Protein AF-L8JLJ8-F1 (afdb_monomer)

Organism: NCBI:txid1237149

Structure (mmCIF, N/CA/C/O backbone):
data_AF-L8JLJ8-F1
#
_entry.id   AF-L8JLJ8-F1
#
loop_
_atom_site.group_PDB
_atom_site.id
_atom_site.type_symbol
_atom_site.label_atom_id
_atom_site.label_alt_id
_atom_site.label_comp_id
_atom_site.label_asym_id
_atom_site.label_entity_id
_atom_site.label_seq_id
_atom_site.pdbx_PDB_ins_code
_atom_site.Cartn_x
_atom_site.Cartn_y
_atom_site.Cartn_z
_atom_site.occupancy
_atom_site.B_iso_or_equiv
_atom_site.auth_seq_id
_atom_site.auth_comp_id
_atom_site.auth_asym_id
_atom_site.auth_atom_id
_atom_site.pdbx_PDB_model_num
ATOM 1 N N . MET A 1 1 ? 1.411 22.453 2.539 1.00 50.28 1 MET A N 1
ATOM 2 C CA . MET A 1 1 ? 0.114 21.782 2.693 1.00 50.28 1 MET A CA 1
ATOM 3 C C . MET A 1 1 ? 0.024 21.314 4.128 1.00 50.28 1 MET A C 1
ATOM 5 O O . MET A 1 1 ? 0.900 20.556 4.541 1.00 50.28 1 MET A O 1
ATOM 9 N N . SER A 1 2 ? -0.890 21.872 4.922 1.00 43.38 2 SER A N 1
ATOM 10 C CA . SER A 1 2 ? -1.035 21.427 6.313 1.00 43.38 2 SER A CA 1
ATOM 11 C C . SER A 1 2 ? -1.740 20.062 6.331 1.00 43.38 2 SER A C 1
ATOM 13 O O . SER A 1 2 ? -2.481 19.745 5.400 1.00 43.38 2 SER A O 1
ATOM 15 N N . PRO A 1 3 ? -1.543 19.231 7.367 1.00 47.75 3 PRO A N 1
ATOM 16 C CA . PRO A 1 3 ? -2.297 17.987 7.534 1.00 47.75 3 PRO A CA 1
ATOM 17 C C . PRO A 1 3 ? -3.826 18.169 7.512 1.00 47.75 3 PRO A C 1
ATOM 19 O O . PRO A 1 3 ? -4.542 17.206 7.249 1.00 47.75 3 PRO A O 1
ATOM 22 N N . ASP A 1 4 ? -4.316 19.392 7.750 1.00 50.75 4 ASP A N 1
ATOM 23 C CA . ASP A 1 4 ? -5.742 19.738 7.745 1.00 50.75 4 ASP A CA 1
ATOM 24 C C . ASP A 1 4 ? -6.335 19.839 6.327 1.00 50.75 4 ASP A C 1
ATOM 26 O O . ASP A 1 4 ? -7.553 19.821 6.166 1.00 50.75 4 ASP A O 1
ATOM 30 N N . GLU A 1 5 ? -5.496 19.875 5.286 1.00 53.09 5 GLU A N 1
ATOM 31 C CA . GLU A 1 5 ? -5.907 19.856 3.873 1.00 53.09 5 GLU A CA 1
ATOM 32 C C . GLU A 1 5 ? -6.024 18.428 3.307 1.00 53.09 5 GLU A C 1
ATOM 34 O O . GLU A 1 5 ? -6.090 18.242 2.086 1.00 53.09 5 GLU A O 1
ATOM 39 N N . ALA A 1 6 ? -6.066 17.400 4.171 1.00 55.31 6 ALA A N 1
ATOM 40 C CA . ALA A 1 6 ? -6.571 16.085 3.777 1.00 55.31 6 ALA A CA 1
ATOM 41 C C . ALA A 1 6 ? -7.911 16.304 3.068 1.00 55.31 6 ALA A C 1
ATOM 43 O O . ALA A 1 6 ? -8.797 16.948 3.636 1.00 55.31 6 ALA A O 1
ATOM 44 N N . SER A 1 7 ? -8.034 15.850 1.816 1.00 55.94 7 SER A N 1
ATOM 45 C CA . SER A 1 7 ? -9.104 16.325 0.941 1.00 55.94 7 SER A CA 1
ATOM 46 C C . SER A 1 7 ? -10.476 16.205 1.630 1.00 55.94 7 SER A C 1
ATOM 48 O O . SER A 1 7 ? -10.736 15.206 2.313 1.00 55.94 7 SER A O 1
ATOM 50 N N . PRO A 1 8 ? -11.396 17.172 1.452 1.00 53.22 8 PRO A N 1
ATOM 51 C CA . PRO A 1 8 ? -12.742 17.113 2.034 1.00 53.22 8 PRO A CA 1
ATOM 52 C C . PRO A 1 8 ? -13.499 15.807 1.731 1.00 53.22 8 PRO A C 1
ATOM 54 O O . PRO A 1 8 ? -14.493 15.488 2.380 1.00 53.22 8 PRO A O 1
ATOM 57 N N . GLN A 1 9 ? -13.042 15.041 0.736 1.00 60.22 9 GLN A N 1
ATOM 58 C CA . GLN A 1 9 ? -13.584 13.738 0.370 1.00 60.22 9 GLN A CA 1
ATOM 59 C C . GLN A 1 9 ? -13.222 12.649 1.392 1.00 60.22 9 GLN A C 1
ATOM 61 O O . GLN A 1 9 ? -14.075 11.816 1.691 1.00 60.22 9 GLN A O 1
ATOM 66 N N . LEU A 1 10 ? -12.018 12.670 1.981 1.00 62.31 10 LEU A N 1
ATOM 67 C CA . LEU A 1 10 ? -11.606 11.670 2.974 1.00 62.31 10 LEU A CA 1
ATOM 68 C C . LEU A 1 10 ? -12.409 11.812 4.276 1.00 62.31 10 LEU A C 1
ATOM 70 O O . LEU A 1 10 ? -12.833 10.820 4.859 1.00 62.31 10 LEU A O 1
ATOM 74 N N . GLN A 1 11 ? -12.722 13.048 4.677 1.00 65.00 11 GLN A N 1
ATOM 75 C CA . GLN A 1 11 ? -13.537 13.333 5.868 1.00 65.00 11 GLN A CA 1
ATOM 76 C C . GLN A 1 11 ? -15.008 12.895 5.724 1.00 65.00 11 GLN A C 1
ATOM 78 O O . GLN A 1 11 ? -15.724 12.766 6.719 1.00 65.00 11 GLN A O 1
ATOM 83 N N . ARG A 1 12 ? -15.481 12.656 4.493 1.00 68.62 12 ARG A N 1
ATOM 84 C CA . ARG A 1 12 ? -16.863 12.237 4.213 1.00 68.62 12 ARG A CA 1
ATOM 85 C C . ARG A 1 12 ? -17.087 10.732 4.350 1.00 68.62 12 ARG A C 1
ATOM 87 O O . ARG A 1 12 ? -18.229 10.321 4.547 1.00 68.62 12 ARG A O 1
ATOM 94 N N . VAL A 1 13 ? -16.035 9.916 4.277 1.00 70.50 13 VAL A N 1
ATOM 95 C CA . VAL A 1 13 ? -16.143 8.453 4.355 1.00 70.50 13 VAL A CA 1
ATOM 96 C C . VAL A 1 13 ? -15.809 7.992 5.769 1.00 70.50 13 VAL A C 1
ATOM 98 O O . VAL A 1 13 ? -14.653 7.939 6.178 1.00 70.50 13 VAL A O 1
ATOM 101 N N . LYS A 1 14 ? -16.837 7.632 6.541 1.00 73.62 14 LYS A N 1
ATOM 102 C CA . LYS A 1 14 ? -16.656 7.069 7.883 1.00 73.62 14 LYS A CA 1
ATOM 103 C C . LYS A 1 14 ? -16.437 5.558 7.758 1.00 73.62 14 LYS A C 1
ATOM 105 O O . LYS A 1 14 ? -17.376 4.850 7.419 1.00 73.62 14 LYS A O 1
ATOM 110 N N . LYS A 1 15 ? -15.224 5.083 8.074 1.00 84.25 15 LYS A N 1
ATOM 111 C CA . LYS A 1 15 ? -14.810 3.659 8.082 1.00 84.25 15 LYS A CA 1
ATOM 112 C C . LYS A 1 15 ? -14.765 2.991 6.693 1.00 84.25 15 LYS A C 1
ATOM 114 O O . LYS A 1 15 ? -15.562 2.094 6.418 1.00 84.25 15 LYS A O 1
ATOM 119 N N . PRO A 1 16 ? -13.851 3.407 5.803 1.00 90.69 16 PRO A N 1
ATOM 120 C CA . PRO A 1 16 ? -13.624 2.680 4.556 1.00 90.69 16 PRO A CA 1
ATOM 121 C C . PRO A 1 16 ? -13.142 1.246 4.831 1.00 90.69 16 PRO A C 1
ATOM 123 O O . PRO A 1 16 ? -12.429 1.004 5.800 1.00 90.69 16 PRO A O 1
ATOM 126 N N . ALA A 1 17 ? -13.501 0.299 3.961 1.00 93.19 17 ALA A N 1
ATOM 127 C CA . ALA A 1 17 ? -12.976 -1.070 4.023 1.00 93.19 17 ALA A CA 1
ATOM 128 C C . ALA A 1 17 ? -11.525 -1.166 3.517 1.00 93.19 17 ALA A C 1
ATOM 130 O O . ALA A 1 17 ? -10.787 -2.057 3.917 1.00 93.19 17 ALA A O 1
ATOM 131 N N . LEU A 1 18 ? -11.126 -0.244 2.640 1.00 93.75 18 LEU A N 1
ATOM 132 C CA . LEU A 1 18 ? -9.794 -0.127 2.058 1.00 93.75 18 LEU A CA 1
ATOM 133 C C . LEU A 1 18 ? -9.599 1.313 1.578 1.00 93.75 18 LEU A C 1
ATOM 135 O O . LEU A 1 18 ? -10.537 1.929 1.067 1.00 93.75 18 LEU A O 1
ATOM 139 N N . ILE A 1 19 ? -8.380 1.827 1.702 1.00 92.88 19 ILE A N 1
ATOM 140 C CA . ILE A 1 19 ? -7.955 3.071 1.060 1.00 92.88 19 ILE A CA 1
ATOM 141 C C . ILE A 1 19 ? -6.912 2.733 0.004 1.00 92.88 19 ILE A C 1
ATOM 143 O O . ILE A 1 19 ? -5.951 2.021 0.287 1.00 92.88 19 ILE A O 1
ATOM 147 N N . ILE A 1 20 ? -7.089 3.275 -1.197 1.00 92.88 20 ILE A N 1
ATOM 148 C CA . ILE A 1 20 ? -6.115 3.186 -2.283 1.00 92.88 20 ILE A CA 1
ATOM 149 C C . ILE A 1 20 ? -5.578 4.594 -2.531 1.00 92.88 20 ILE A C 1
ATOM 151 O O . ILE A 1 20 ? -6.361 5.530 -2.698 1.00 92.88 20 ILE A O 1
ATOM 155 N N . VAL A 1 21 ? -4.257 4.750 -2.508 1.00 91.19 21 VAL A N 1
ATOM 156 C CA . VAL A 1 21 ? -3.577 6.042 -2.649 1.00 91.19 21 VAL A CA 1
ATOM 157 C C . VAL A 1 21 ? -2.665 5.997 -3.860 1.00 91.19 21 VAL A C 1
ATOM 159 O O . VAL A 1 21 ? -1.678 5.271 -3.848 1.00 91.19 21 VAL A O 1
ATOM 162 N N . ASP A 1 22 ? -2.969 6.805 -4.870 1.00 89.81 22 ASP A N 1
ATOM 163 C CA . ASP A 1 22 ? -2.047 7.098 -5.967 1.00 89.81 22 ASP A CA 1
ATOM 164 C C . ASP A 1 22 ? -1.077 8.201 -5.526 1.00 89.81 22 ASP A C 1
ATOM 166 O O . ASP A 1 22 ? -1.441 9.378 -5.449 1.00 89.81 22 ASP A O 1
ATOM 170 N N . THR A 1 23 ? 0.154 7.819 -5.189 1.00 86.94 23 THR A N 1
ATOM 171 C CA . THR A 1 23 ? 1.196 8.758 -4.748 1.00 86.94 23 THR A CA 1
ATOM 172 C C . THR A 1 23 ? 1.797 9.553 -5.895 1.00 86.94 23 THR A C 1
ATOM 174 O O . THR A 1 23 ? 2.342 10.624 -5.631 1.00 86.94 23 THR A O 1
ATOM 177 N N . TYR A 1 24 ? 1.671 9.098 -7.143 1.00 79.81 24 TYR A N 1
ATOM 178 C CA . TYR A 1 24 ? 2.107 9.868 -8.304 1.00 79.81 24 TYR A CA 1
ATOM 179 C C . TYR A 1 24 ? 1.215 11.098 -8.488 1.00 79.81 24 TYR A C 1
ATOM 181 O O . TYR A 1 24 ? 1.709 12.221 -8.582 1.00 79.81 24 TYR A O 1
ATOM 189 N N . SER A 1 25 ? -0.104 10.897 -8.447 1.00 77.25 25 SER A N 1
ATOM 190 C CA . SER A 1 25 ? -1.075 11.980 -8.635 1.00 77.25 25 SER A CA 1
ATOM 191 C C . SER A 1 25 ? -1.264 12.849 -7.387 1.00 77.25 25 SER A C 1
ATOM 193 O O . SER A 1 25 ? -1.491 14.053 -7.505 1.00 77.25 25 SER A O 1
ATOM 195 N N . LEU A 1 26 ? -1.192 12.265 -6.183 1.00 78.44 26 LEU A N 1
ATOM 196 C CA . LEU A 1 26 ? -1.440 12.985 -4.923 1.00 78.44 26 LEU A CA 1
ATOM 197 C C . LEU A 1 26 ? -0.158 13.489 -4.251 1.00 78.44 26 LEU A C 1
ATOM 199 O O . LEU A 1 26 ? -0.201 14.459 -3.503 1.00 78.44 26 LEU A O 1
ATOM 203 N N . GLY A 1 27 ? 0.990 12.862 -4.497 1.00 81.12 27 GLY A N 1
ATOM 204 C CA . GLY A 1 27 ? 2.253 13.184 -3.837 1.00 81.12 27 GLY A CA 1
ATOM 205 C C . GLY A 1 27 ? 2.413 12.590 -2.428 1.00 81.12 27 GLY A C 1
ATOM 206 O O . GLY A 1 27 ? 1.461 12.299 -1.699 1.00 81.12 27 GLY A O 1
ATOM 207 N N . MET A 1 28 ? 3.670 12.457 -1.999 1.00 81.75 28 MET A N 1
ATOM 208 C CA . MET A 1 28 ? 4.053 11.772 -0.751 1.00 81.75 28 MET A CA 1
ATOM 209 C C . MET A 1 28 ? 3.553 12.433 0.538 1.00 81.75 28 MET A C 1
ATOM 211 O O . MET A 1 28 ? 3.334 11.750 1.540 1.00 81.75 28 MET A O 1
ATOM 215 N N . ASN A 1 29 ? 3.353 13.752 0.538 1.00 82.62 29 ASN A N 1
ATOM 216 C CA . ASN A 1 29 ? 2.856 14.462 1.719 1.00 82.62 29 ASN A CA 1
ATOM 217 C C . ASN A 1 29 ? 1.432 14.017 2.083 1.00 82.62 29 ASN A C 1
ATOM 219 O O . ASN A 1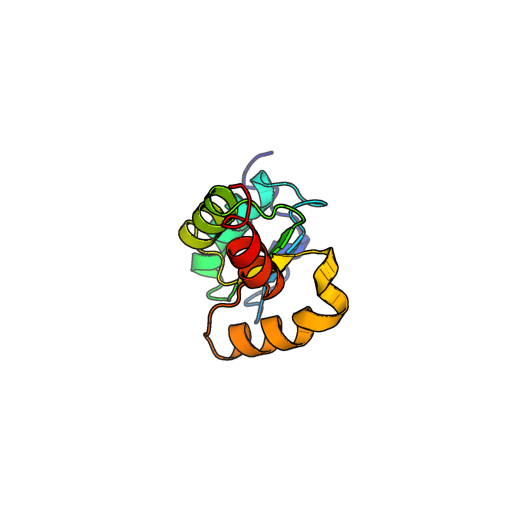 29 ? 1.124 13.859 3.263 1.00 82.62 29 ASN A O 1
ATOM 223 N N . TYR A 1 30 ? 0.590 13.734 1.085 1.00 82.19 30 TYR A N 1
ATOM 224 C CA . TYR A 1 30 ? -0.764 13.230 1.314 1.00 82.19 30 TYR A CA 1
ATOM 225 C C . TYR A 1 30 ? -0.769 11.810 1.873 1.00 82.19 30 TYR A C 1
ATOM 227 O O . TYR A 1 30 ? -1.546 11.521 2.783 1.00 82.19 30 TYR A O 1
ATOM 235 N N . LEU A 1 31 ? 0.131 10.940 1.402 1.00 87.75 31 LEU A N 1
ATOM 236 C CA . LEU A 1 31 ? 0.274 9.596 1.962 1.00 87.75 31 LEU A CA 1
ATOM 237 C C . LEU A 1 31 ? 0.559 9.650 3.468 1.00 87.75 31 LEU A C 1
ATOM 239 O O . LEU A 1 31 ? -0.065 8.919 4.232 1.00 87.75 31 LEU A O 1
ATOM 243 N N . GLN A 1 32 ? 1.442 10.544 3.922 1.00 87.00 32 GLN A N 1
ATOM 244 C CA . GLN A 1 32 ? 1.737 10.680 5.354 1.00 87.00 32 GLN A CA 1
ATOM 245 C C . GLN A 1 32 ? 0.497 11.057 6.174 1.00 87.00 32 GLN A C 1
ATOM 247 O O . GLN A 1 32 ? 0.287 10.523 7.265 1.00 87.00 32 GLN A O 1
ATOM 252 N N . VAL A 1 33 ? -0.347 11.944 5.642 1.00 86.44 33 VAL A N 1
ATOM 253 C CA . VAL A 1 33 ? -1.608 12.338 6.284 1.00 86.44 33 VAL A CA 1
ATOM 254 C C . VAL A 1 33 ? -2.573 11.153 6.359 1.00 86.44 33 VAL A C 1
ATOM 256 O O . VAL A 1 33 ? -3.105 10.862 7.432 1.00 86.44 33 VAL A O 1
ATOM 259 N N . ILE A 1 34 ? -2.731 10.409 5.262 1.00 88.25 34 ILE A N 1
ATOM 260 C CA . ILE A 1 34 ? -3.582 9.213 5.206 1.00 88.25 34 ILE A CA 1
ATOM 261 C C . ILE A 1 34 ? -3.103 8.156 6.204 1.00 88.25 34 ILE A C 1
ATOM 263 O O . ILE A 1 34 ? -3.911 7.623 6.960 1.00 88.25 34 ILE A O 1
ATOM 267 N N . LEU A 1 35 ? -1.798 7.885 6.269 1.00 89.00 35 LEU A N 1
ATOM 268 C CA . LEU A 1 35 ? -1.223 6.912 7.203 1.00 89.00 35 LEU A CA 1
ATOM 269 C C . LEU A 1 35 ? -1.394 7.335 8.669 1.00 89.00 35 LEU A C 1
ATOM 271 O O . LEU A 1 35 ? -1.592 6.482 9.537 1.00 89.00 35 LEU A O 1
ATOM 275 N N . LYS A 1 36 ? -1.391 8.643 8.959 1.00 87.38 36 LYS A N 1
ATOM 276 C CA . LYS A 1 36 ? -1.718 9.162 10.294 1.00 87.38 36 LYS A CA 1
ATOM 277 C C . LYS A 1 36 ? -3.192 8.920 10.640 1.00 87.38 36 LYS A C 1
ATOM 279 O O . LYS A 1 36 ? -3.475 8.398 11.716 1.00 87.38 36 LYS A O 1
ATOM 284 N N . MET A 1 37 ? -4.109 9.237 9.723 1.00 83.69 37 MET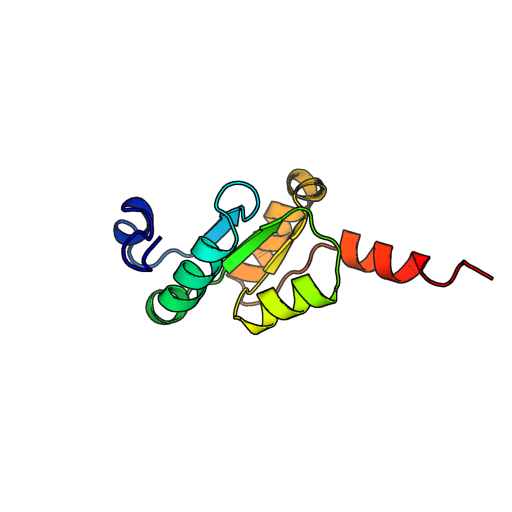 A N 1
ATOM 285 C CA . MET A 1 37 ? -5.559 9.058 9.908 1.00 83.69 37 MET A CA 1
ATOM 286 C C . MET A 1 37 ? -5.988 7.586 9.912 1.00 83.69 37 MET A C 1
ATOM 288 O O . MET A 1 37 ? -6.976 7.222 10.548 1.00 83.69 37 MET 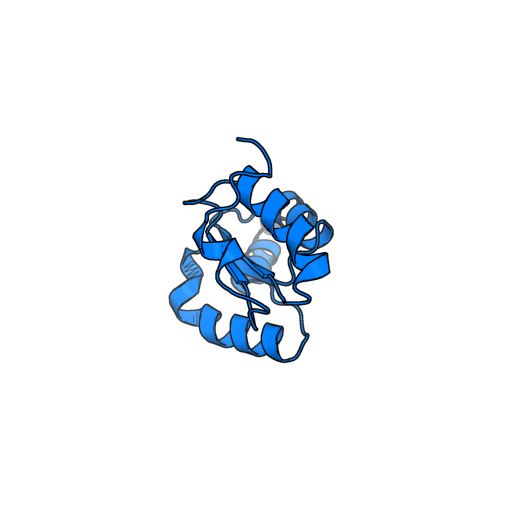A O 1
ATOM 292 N N . LYS A 1 38 ? -5.240 6.709 9.234 1.00 84.62 38 LYS A N 1
ATOM 293 C CA . LYS A 1 38 ? -5.481 5.261 9.190 1.00 84.62 38 LYS A CA 1
ATOM 294 C C . LYS A 1 38 ? -5.653 4.666 10.588 1.00 84.62 38 LYS A C 1
ATOM 296 O O . LYS A 1 38 ? -6.498 3.794 10.771 1.00 84.62 38 LYS A O 1
ATOM 301 N N . LYS A 1 39 ? -4.889 5.155 11.574 1.00 78.56 39 LYS A N 1
ATOM 302 C CA . LYS A 1 39 ? -4.975 4.707 12.975 1.00 78.56 39 LYS A CA 1
ATOM 303 C C . LYS A 1 39 ? -6.382 4.861 13.560 1.00 78.56 39 LYS A C 1
ATOM 305 O O . LYS A 1 39 ? -6.786 4.040 14.372 1.00 78.56 39 LYS A O 1
ATOM 310 N N . GLU A 1 40 ? -7.123 5.876 13.129 1.00 82.69 40 GLU A N 1
ATOM 311 C CA . GLU A 1 40 ? -8.495 6.145 13.571 1.00 82.69 40 GLU A CA 1
ATOM 312 C C . GLU A 1 40 ? -9.529 5.407 12.709 1.00 82.69 40 GLU A C 1
ATOM 314 O O . GLU A 1 40 ? -10.555 4.953 13.211 1.00 82.69 40 GLU A O 1
ATOM 319 N N . MET A 1 41 ? -9.257 5.258 11.408 1.00 85.00 41 MET A N 1
ATOM 32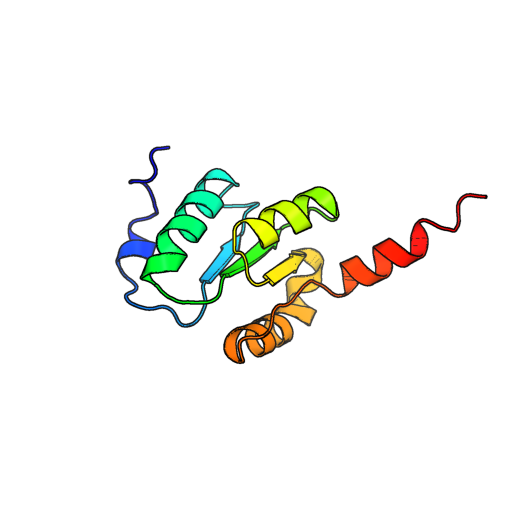0 C CA . MET A 1 41 ? -10.160 4.589 10.462 1.00 85.00 41 MET A CA 1
ATOM 321 C C . MET A 1 41 ? -10.113 3.056 10.544 1.00 85.00 41 MET A C 1
ATOM 323 O O . MET A 1 41 ? -11.077 2.409 10.143 1.00 85.00 41 MET A O 1
ATOM 327 N N . ASN A 1 42 ? -9.014 2.490 11.056 1.00 88.25 42 ASN A N 1
ATOM 328 C CA . ASN A 1 42 ? -8.769 1.053 11.205 1.00 88.25 42 ASN A CA 1
ATOM 329 C C . ASN A 1 42 ? -9.026 0.244 9.917 1.00 88.25 42 ASN A C 1
ATOM 331 O O . ASN A 1 42 ? -9.768 -0.736 9.916 1.00 88.25 42 ASN A O 1
ATOM 335 N N . CYS A 1 43 ? -8.423 0.680 8.811 1.00 91.94 43 CYS A N 1
ATOM 336 C CA . CYS A 1 43 ? -8.565 0.054 7.496 1.00 91.94 43 CYS A CA 1
ATOM 337 C C . CYS A 1 43 ? -7.195 -0.139 6.821 1.00 91.94 43 CYS A C 1
ATOM 339 O O . CYS A 1 43 ? -6.251 0.595 7.140 1.00 91.94 43 CYS A O 1
ATOM 341 N N . PRO A 1 44 ? -7.050 -1.116 5.909 1.00 95.50 44 PRO A N 1
ATOM 342 C CA . PRO A 1 44 ? -5.836 -1.281 5.126 1.00 95.50 44 PRO A CA 1
ATOM 343 C C . PRO A 1 44 ? -5.609 -0.107 4.164 1.00 95.50 44 PRO A C 1
ATOM 345 O O . PRO A 1 44 ? -6.553 0.534 3.697 1.00 95.50 44 PRO A O 1
ATOM 348 N N . VAL A 1 45 ? -4.337 0.153 3.855 1.00 95.62 45 VAL A N 1
ATOM 349 C CA . VAL A 1 45 ? -3.916 1.157 2.865 1.00 95.62 45 VAL A CA 1
ATOM 350 C C . VAL A 1 45 ? -3.079 0.479 1.785 1.00 95.62 45 VAL A C 1
ATOM 352 O O . VAL A 1 45 ? -2.042 -0.112 2.097 1.00 95.62 45 VAL A O 1
ATOM 355 N N . LEU A 1 46 ? -3.524 0.589 0.534 1.00 96.62 46 LEU A N 1
ATOM 356 C CA . LEU A 1 46 ? -2.798 0.196 -0.671 1.00 96.62 46 LEU A CA 1
ATOM 357 C C . LEU A 1 46 ? -2.204 1.439 -1.332 1.00 96.62 46 LEU A C 1
ATOM 359 O O . LEU A 1 46 ? -2.931 2.379 -1.647 1.00 96.62 46 LEU A O 1
ATOM 363 N N . VAL A 1 47 ? -0.898 1.436 -1.562 1.00 95.56 47 VAL A N 1
ATOM 364 C CA . VAL A 1 47 ? -0.211 2.492 -2.311 1.00 95.56 47 VAL A CA 1
ATOM 365 C C . VAL A 1 47 ? -0.044 2.060 -3.765 1.00 95.56 47 VAL A C 1
ATOM 367 O O . VAL A 1 47 ? 0.378 0.934 -4.016 1.00 95.56 47 VAL A O 1
ATOM 370 N N . LEU A 1 48 ? -0.379 2.948 -4.700 1.00 94.56 48 LEU A N 1
ATOM 371 C CA . LEU A 1 48 ? -0.100 2.826 -6.129 1.00 94.56 48 LEU A CA 1
ATOM 372 C C . LEU A 1 48 ? 1.023 3.796 -6.489 1.00 94.56 48 LEU A C 1
ATOM 374 O O . LEU A 1 48 ? 0.876 4.998 -6.271 1.00 94.56 48 LEU A O 1
ATOM 378 N N . ASP A 1 49 ? 2.123 3.282 -7.031 1.00 92.44 49 ASP A N 1
ATOM 379 C CA . ASP A 1 49 ? 3.292 4.095 -7.382 1.00 92.44 49 ASP A CA 1
ATOM 380 C C . ASP A 1 49 ? 4.119 3.426 -8.506 1.00 92.44 49 ASP A C 1
ATOM 382 O O . ASP A 1 49 ? 3.899 2.269 -8.859 1.00 92.44 49 ASP A O 1
ATOM 386 N N . HIS A 1 50 ? 5.056 4.152 -9.106 1.00 90.62 50 HIS A N 1
ATOM 387 C CA . HIS A 1 50 ? 5.977 3.669 -10.132 1.00 90.62 50 HIS A CA 1
ATOM 388 C C . HIS A 1 50 ? 7.349 3.252 -9.577 1.00 90.62 50 HIS A C 1
ATOM 390 O O . HIS A 1 50 ? 8.096 2.572 -10.282 1.00 90.62 50 HIS A O 1
ATOM 396 N N . TYR A 1 51 ? 7.721 3.668 -8.360 1.00 90.31 51 TYR A N 1
ATOM 397 C CA . TYR A 1 51 ? 9.050 3.375 -7.816 1.00 90.31 51 TYR A CA 1
ATOM 398 C C . TYR A 1 51 ? 9.255 1.880 -7.525 1.00 90.31 51 TYR A C 1
ATOM 400 O O . TYR A 1 51 ? 8.500 1.237 -6.807 1.00 90.31 51 TYR A O 1
ATOM 408 N N . THR A 1 52 ? 10.354 1.319 -8.024 1.00 90.88 52 THR A N 1
ATOM 409 C CA . THR A 1 52 ? 10.732 -0.085 -7.775 1.00 90.88 52 THR A CA 1
ATOM 410 C C . THR A 1 52 ? 11.810 -0.235 -6.702 1.00 90.88 52 THR A C 1
ATOM 412 O O . THR A 1 52 ? 12.297 -1.334 -6.439 1.00 90.88 52 THR A O 1
ATOM 415 N N . GLU A 1 53 ? 12.231 0.873 -6.093 1.00 90.12 53 GLU A N 1
ATOM 416 C CA . GLU A 1 53 ? 13.376 0.905 -5.194 1.00 90.12 53 GLU A CA 1
ATOM 417 C C . GLU A 1 53 ? 13.014 0.323 -3.820 1.00 90.12 53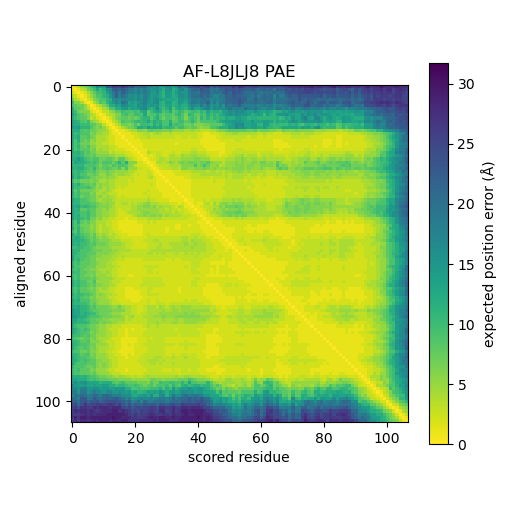 GLU A C 1
ATOM 419 O O . GLU A 1 53 ? 12.158 0.841 -3.100 1.00 90.12 53 GLU A O 1
ATOM 424 N N . GLN A 1 54 ? 13.680 -0.767 -3.424 1.00 88.38 54 GLN A N 1
ATOM 425 C CA . GLN A 1 54 ? 13.293 -1.531 -2.232 1.00 88.38 54 GLN A CA 1
ATOM 426 C C . GLN A 1 54 ? 13.339 -0.702 -0.941 1.00 88.38 54 GLN A C 1
ATOM 428 O O . GLN A 1 54 ? 12.500 -0.898 -0.064 1.00 88.38 54 GLN A O 1
ATOM 433 N N . LEU A 1 55 ? 14.304 0.216 -0.810 1.00 89.25 55 LEU A N 1
ATOM 434 C CA . LEU A 1 55 ? 14.412 1.091 0.361 1.00 89.25 55 LEU A CA 1
ATOM 435 C C . LEU A 1 55 ? 13.192 2.010 0.489 1.00 89.25 55 LEU A C 1
ATOM 437 O O . LEU A 1 55 ? 12.651 2.150 1.583 1.00 89.25 55 LEU A O 1
ATOM 441 N N . PHE A 1 56 ? 12.728 2.571 -0.628 1.00 90.00 56 PHE A N 1
ATOM 442 C CA . PHE A 1 56 ? 11.543 3.422 -0.679 1.00 90.00 56 PHE A CA 1
ATOM 443 C C . PHE A 1 56 ? 10.269 2.642 -0.333 1.00 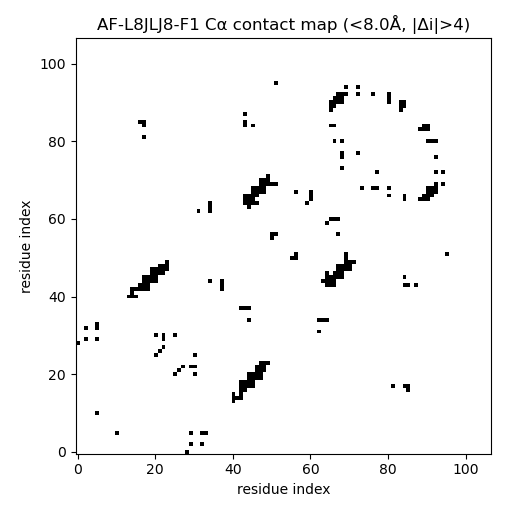90.00 56 PHE A C 1
ATOM 445 O O . PHE A 1 56 ? 9.479 3.064 0.511 1.00 90.00 56 PHE A O 1
ATOM 452 N N . ILE A 1 57 ? 10.106 1.459 -0.927 1.00 92.25 57 ILE A N 1
ATOM 453 C CA . ILE A 1 57 ? 8.958 0.582 -0.668 1.00 92.25 57 ILE A CA 1
ATOM 454 C C . ILE A 1 57 ? 8.925 0.169 0.809 1.00 92.25 57 ILE A C 1
ATOM 456 O O . ILE A 1 57 ? 7.888 0.268 1.464 1.00 92.25 57 ILE A O 1
ATOM 460 N N . ASN A 1 58 ? 10.069 -0.246 1.361 1.00 92.00 58 ASN A N 1
ATOM 461 C CA . ASN A 1 58 ? 10.179 -0.631 2.766 1.00 92.00 58 ASN A CA 1
ATOM 462 C C . ASN A 1 58 ? 9.849 0.534 3.708 1.00 92.00 58 ASN A C 1
ATOM 464 O O . ASN A 1 58 ? 9.166 0.322 4.708 1.00 92.00 58 ASN A O 1
ATOM 468 N N . ASP A 1 59 ? 10.300 1.753 3.397 1.00 92.31 59 ASP A N 1
ATOM 469 C CA . ASP A 1 59 ? 9.969 2.955 4.168 1.00 92.31 59 ASP A CA 1
ATOM 470 C C . ASP A 1 59 ? 8.450 3.195 4.202 1.00 92.31 59 ASP A C 1
ATOM 472 O O . ASP A 1 59 ? 7.872 3.323 5.285 1.00 92.31 59 ASP A O 1
ATOM 476 N N . ILE A 1 60 ? 7.776 3.149 3.050 1.00 92.50 60 ILE A N 1
ATOM 477 C CA . ILE A 1 60 ? 6.312 3.285 2.959 1.00 92.50 60 ILE A CA 1
ATOM 478 C C . ILE A 1 60 ? 5.582 2.216 3.781 1.00 92.50 60 ILE A C 1
ATOM 480 O O . ILE A 1 60 ? 4.671 2.537 4.552 1.00 92.50 60 ILE A O 1
ATOM 484 N N . LEU A 1 61 ? 5.986 0.950 3.650 1.00 93.81 61 LEU A N 1
ATOM 485 C CA . LEU A 1 61 ? 5.386 -0.156 4.398 1.00 93.81 61 LEU A CA 1
ATOM 486 C C . LEU A 1 61 ? 5.613 0.011 5.908 1.00 93.81 61 LEU A C 1
ATOM 488 O O . LEU A 1 61 ? 4.678 -0.132 6.695 1.00 93.81 61 LEU A O 1
ATOM 492 N N . SER A 1 62 ? 6.819 0.410 6.322 1.00 92.88 62 SER A N 1
ATOM 493 C CA . SER A 1 62 ? 7.153 0.657 7.733 1.00 92.88 62 SER A CA 1
ATOM 494 C C . SER A 1 62 ? 6.335 1.793 8.359 1.00 92.88 62 SER A C 1
ATOM 496 O O . SER A 1 62 ? 6.020 1.755 9.549 1.00 92.88 62 SER A O 1
ATOM 498 N N . LYS A 1 63 ? 5.921 2.776 7.549 1.00 91.81 63 LYS A N 1
ATOM 499 C CA . LYS A 1 63 ? 5.037 3.879 7.958 1.00 91.81 63 LYS A CA 1
ATOM 500 C C . LYS A 1 63 ? 3.570 3.458 8.076 1.00 91.81 63 LYS A C 1
ATOM 502 O O . LYS A 1 63 ? 2.735 4.250 8.513 1.00 91.81 63 LYS A O 1
ATOM 507 N N . GLY A 1 64 ? 3.261 2.206 7.744 1.00 92.81 64 GLY A N 1
ATOM 508 C CA . GLY A 1 64 ? 1.978 1.571 8.001 1.00 92.81 64 GLY A CA 1
ATOM 509 C C . GLY A 1 64 ? 1.114 1.364 6.765 1.00 92.81 64 GLY A C 1
ATOM 510 O O . GLY A 1 64 ? -0.071 1.080 6.933 1.00 92.81 64 GLY A O 1
ATOM 511 N N . ALA A 1 65 ? 1.642 1.493 5.546 1.00 95.44 65 ALA A N 1
ATOM 512 C CA . ALA A 1 65 ? 0.947 0.949 4.381 1.00 95.44 65 ALA A CA 1
ATOM 513 C C . ALA A 1 65 ? 0.871 -0.586 4.495 1.00 95.44 65 ALA A C 1
ATOM 515 O O . ALA A 1 65 ? 1.797 -1.223 4.991 1.00 95.44 65 ALA A O 1
ATOM 516 N N . ASN A 1 66 ? -0.242 -1.178 4.063 1.00 97.00 66 ASN A N 1
ATOM 517 C CA . ASN A 1 66 ? -0.422 -2.635 4.070 1.00 97.00 66 ASN A CA 1
ATOM 518 C C . ASN A 1 66 ? -0.081 -3.262 2.726 1.00 97.00 66 ASN A C 1
ATOM 520 O O . ASN A 1 66 ? 0.259 -4.442 2.660 1.00 97.00 66 ASN A O 1
ATOM 524 N N . GLY A 1 67 ? -0.166 -2.479 1.655 1.00 96.44 67 GLY A N 1
ATOM 525 C CA . GLY A 1 67 ? 0.288 -2.942 0.367 1.00 96.44 67 GLY A CA 1
ATOM 526 C C . GLY A 1 67 ? 0.893 -1.866 -0.507 1.00 96.44 67 GLY A C 1
ATOM 527 O O . GLY A 1 67 ? 0.678 -0.670 -0.304 1.00 96.44 67 GLY A O 1
ATOM 528 N N . TYR A 1 68 ? 1.650 -2.340 -1.486 1.00 96.31 68 TYR A N 1
ATOM 529 C CA . TYR A 1 68 ? 2.319 -1.542 -2.495 1.00 96.31 68 TYR A CA 1
ATOM 530 C C . TYR A 1 68 ? 2.151 -2.222 -3.849 1.00 96.31 68 TYR A C 1
ATOM 532 O O . TYR A 1 68 ? 2.585 -3.359 -4.042 1.00 96.31 68 TYR A O 1
ATOM 540 N N . LEU A 1 69 ? 1.510 -1.533 -4.780 1.00 95.69 69 LEU A N 1
ATOM 541 C CA . LEU A 1 69 ? 1.230 -2.033 -6.111 1.00 95.69 69 LEU A CA 1
ATOM 542 C C . LEU A 1 69 ? 1.872 -1.105 -7.135 1.00 95.69 69 LEU A C 1
ATOM 544 O O . LEU A 1 69 ? 1.687 0.111 -7.093 1.00 95.69 69 LEU A O 1
ATOM 548 N N . LEU A 1 70 ? 2.626 -1.690 -8.061 1.00 93.81 70 LEU A N 1
ATOM 549 C CA . LEU A 1 70 ? 3.224 -0.913 -9.129 1.00 93.81 70 LEU A CA 1
ATOM 550 C C . LEU A 1 70 ? 2.145 -0.523 -10.136 1.00 93.81 70 LEU A C 1
ATOM 552 O O . LEU A 1 70 ? 1.395 -1.385 -10.599 1.00 93.81 70 LEU A O 1
ATOM 556 N N . VAL A 1 71 ? 2.085 0.752 -10.514 1.00 89.75 71 VAL A N 1
ATOM 557 C CA . VAL A 1 71 ? 1.039 1.281 -11.410 1.00 89.75 71 VAL A CA 1
ATOM 558 C C . VAL A 1 71 ? 0.975 0.511 -12.735 1.00 89.75 71 VAL A C 1
ATOM 560 O O . VAL A 1 71 ? -0.114 0.245 -13.230 1.00 89.75 71 VAL A O 1
ATOM 563 N N . HIS A 1 72 ? 2.108 0.062 -13.283 1.00 88.94 72 HIS A N 1
ATOM 564 C CA . HIS A 1 72 ? 2.126 -0.719 -14.531 1.00 88.94 72 HIS A CA 1
ATOM 565 C C . HIS A 1 72 ? 1.534 -2.137 -14.392 1.00 88.94 72 HIS A C 1
ATOM 567 O O . HIS A 1 72 ? 1.270 -2.784 -15.394 1.00 88.94 72 HIS A O 1
ATOM 573 N N . SER A 1 73 ? 1.395 -2.656 -13.167 1.00 89.38 73 SER A N 1
ATOM 574 C CA . SER A 1 73 ? 0.844 -3.992 -12.873 1.00 89.38 73 SER A CA 1
ATOM 575 C C . SER A 1 73 ? -0.611 -3.934 -12.414 1.00 89.38 73 SER A C 1
ATOM 577 O O . SER A 1 73 ? -1.227 -4.960 -12.134 1.00 89.38 73 SER A O 1
ATOM 579 N N . PHE A 1 74 ? -1.165 -2.724 -12.314 1.00 89.31 74 PHE A N 1
ATOM 580 C CA . PHE A 1 74 ? -2.467 -2.465 -11.718 1.00 89.31 74 PHE A CA 1
ATOM 581 C C . PHE A 1 74 ? -3.590 -3.285 -12.360 1.00 89.31 74 PHE A C 1
ATOM 583 O O . PHE A 1 74 ? -4.398 -3.862 -11.638 1.00 89.31 74 PHE A O 1
ATOM 590 N N . GLU A 1 75 ? -3.621 -3.382 -13.691 1.00 91.38 75 GLU A N 1
ATOM 591 C CA . GLU A 1 75 ? -4.676 -4.109 -14.410 1.00 91.38 75 GLU A CA 1
ATOM 592 C C . GLU A 1 75 ? -4.734 -5.598 -14.035 1.00 91.38 75 GLU A C 1
ATOM 594 O O . GLU A 1 75 ? -5.818 -6.170 -13.933 1.00 91.38 75 GLU A O 1
ATOM 599 N N . GLU A 1 76 ? -3.581 -6.214 -13.777 1.00 93.44 76 GLU A N 1
ATOM 600 C CA . GLU A 1 76 ? -3.467 -7.649 -13.499 1.00 93.44 76 GLU A CA 1
ATOM 601 C C . GLU A 1 76 ? -3.544 -7.961 -12.000 1.00 93.44 76 GLU A C 1
ATOM 603 O O . GLU A 1 76 ? -4.124 -8.965 -11.581 1.00 93.44 76 GLU A O 1
ATOM 608 N N . GLU A 1 77 ? -2.944 -7.108 -11.171 1.00 95.56 77 GLU A N 1
ATOM 609 C CA . GLU A 1 77 ? -2.689 -7.410 -9.765 1.00 95.56 77 GLU A CA 1
ATOM 610 C C . GLU A 1 77 ? -3.669 -6.725 -8.804 1.00 95.56 77 GLU A C 1
ATOM 612 O O . GLU A 1 77 ? -3.808 -7.187 -7.670 1.00 95.56 77 GLU A O 1
ATOM 617 N N . LEU A 1 78 ? -4.384 -5.664 -9.207 1.00 95.62 78 LEU A N 1
ATOM 618 C CA . LEU A 1 78 ? -5.217 -4.892 -8.275 1.00 95.62 78 LEU A CA 1
ATOM 619 C C . LEU A 1 78 ? -6.260 -5.753 -7.562 1.00 95.62 78 LEU A C 1
ATOM 621 O O . LEU A 1 78 ? -6.402 -5.663 -6.344 1.00 95.62 78 LEU A O 1
ATOM 625 N N . GLY A 1 79 ? -6.995 -6.585 -8.304 1.00 96.69 79 GLY A N 1
ATOM 626 C CA . GLY A 1 79 ? -8.031 -7.439 -7.719 1.00 96.69 79 GLY A CA 1
ATOM 627 C C . GLY A 1 79 ? -7.459 -8.410 -6.684 1.00 96.69 79 GLY A C 1
ATOM 628 O O . GLY A 1 79 ? -8.044 -8.600 -5.617 1.00 96.69 79 GLY A O 1
ATOM 629 N N . VAL A 1 80 ? -6.276 -8.962 -6.968 1.00 96.38 80 VAL A N 1
ATOM 630 C CA . VAL A 1 80 ? -5.548 -9.843 -6.048 1.00 96.38 80 VAL A CA 1
ATOM 631 C C . VAL A 1 80 ? -5.108 -9.060 -4.813 1.00 96.38 80 VAL A C 1
ATOM 633 O O . VAL A 1 80 ? -5.401 -9.481 -3.697 1.00 96.38 80 VAL A O 1
ATOM 636 N N . ALA A 1 81 ? -4.487 -7.893 -4.998 1.00 97.12 81 ALA A N 1
ATOM 637 C CA . ALA A 1 81 ? -4.039 -7.033 -3.908 1.00 97.12 81 ALA A CA 1
ATOM 638 C C . ALA A 1 81 ? -5.194 -6.660 -2.968 1.00 97.12 81 ALA A C 1
ATOM 640 O O . ALA A 1 81 ? -5.082 -6.821 -1.756 1.00 97.12 81 ALA A O 1
ATOM 641 N N . ILE A 1 82 ? -6.334 -6.229 -3.519 1.00 97.38 82 ILE A N 1
ATOM 642 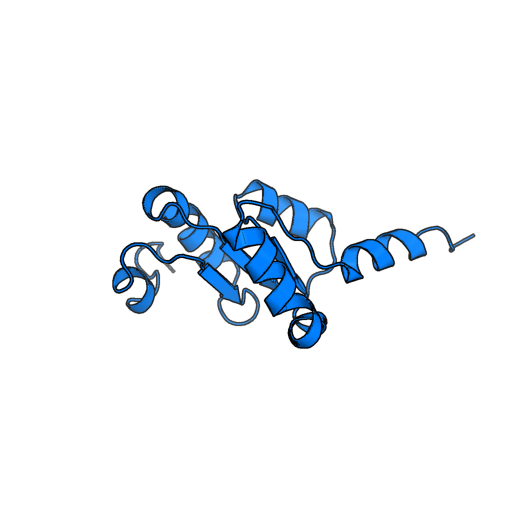C CA . ILE A 1 82 ? -7.543 -5.928 -2.742 1.00 97.38 82 ILE A CA 1
ATOM 643 C C . ILE A 1 82 ? -7.991 -7.159 -1.948 1.00 97.38 82 ILE A C 1
ATOM 645 O O . ILE A 1 82 ? -8.274 -7.039 -0.758 1.00 97.38 82 ILE A O 1
ATOM 649 N N . GLY A 1 83 ? -8.025 -8.335 -2.583 1.00 97.62 83 GLY A N 1
ATOM 650 C CA . GLY A 1 83 ? -8.380 -9.590 -1.926 1.00 97.62 83 GLY A CA 1
ATOM 651 C C . GLY A 1 83 ? -7.514 -9.863 -0.698 1.00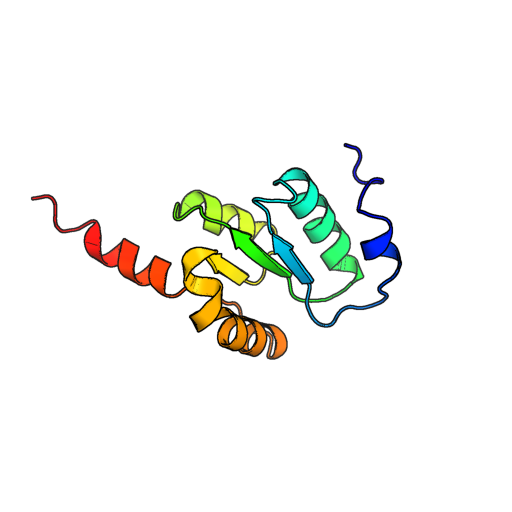 97.62 83 GLY A C 1
ATOM 652 O O . GLY A 1 83 ? -8.055 -10.041 0.389 1.00 97.62 83 GLY A O 1
ATOM 653 N N . TYR A 1 84 ? -6.190 -9.823 -0.844 1.00 97.94 84 TYR A N 1
ATOM 654 C CA . TYR A 1 84 ? -5.246 -10.028 0.263 1.00 97.94 84 TYR A CA 1
ATOM 655 C C . TYR A 1 84 ? -5.491 -9.031 1.404 1.00 97.94 84 TYR A C 1
ATOM 657 O O . TYR A 1 84 ? -5.674 -9.424 2.558 1.00 97.94 84 TYR A O 1
ATOM 665 N N . LEU A 1 85 ? -5.589 -7.740 1.075 1.00 97.56 85 LEU A N 1
ATOM 666 C CA . LEU A 1 85 ? -5.762 -6.682 2.071 1.00 97.56 85 LEU A CA 1
ATOM 667 C C . LEU A 1 85 ? -7.077 -6.798 2.850 1.00 97.56 85 LEU A C 1
ATOM 669 O O . LEU A 1 85 ? -7.096 -6.576 4.061 1.00 97.56 85 LEU A O 1
ATOM 673 N N . LEU A 1 86 ? -8.176 -7.161 2.182 1.00 96.44 86 LEU A N 1
ATOM 674 C CA . LEU A 1 86 ? -9.473 -7.350 2.838 1.00 96.44 86 LEU A CA 1
ATOM 675 C C . LEU A 1 86 ? -9.509 -8.594 3.743 1.00 96.44 86 LEU A C 1
ATOM 677 O O . LEU A 1 86 ? -10.307 -8.625 4.678 1.00 96.44 86 LEU A O 1
ATOM 681 N N . HIS A 1 87 ? -8.631 -9.577 3.520 1.00 97.06 87 HIS A N 1
ATOM 682 C CA . HIS A 1 87 ? -8.436 -10.725 4.417 1.00 97.06 87 HIS A CA 1
ATOM 683 C C . HIS A 1 87 ? -7.423 -10.450 5.544 1.00 97.06 87 HIS A C 1
ATOM 685 O O . HIS A 1 87 ? -7.161 -11.328 6.364 1.00 97.06 87 HIS A O 1
ATOM 691 N N . GLY A 1 88 ? -6.885 -9.229 5.630 1.00 95.56 88 GLY A N 1
ATOM 692 C CA . GLY A 1 88 ? -5.917 -8.836 6.655 1.00 95.56 88 GLY A CA 1
ATOM 693 C C . GLY A 1 88 ? -4.470 -9.215 6.334 1.00 95.56 88 GLY A C 1
ATOM 694 O O . GLY A 1 88 ? -3.608 -9.106 7.207 1.00 95.56 88 GLY A O 1
ATOM 695 N N . GLU A 1 89 ? -4.19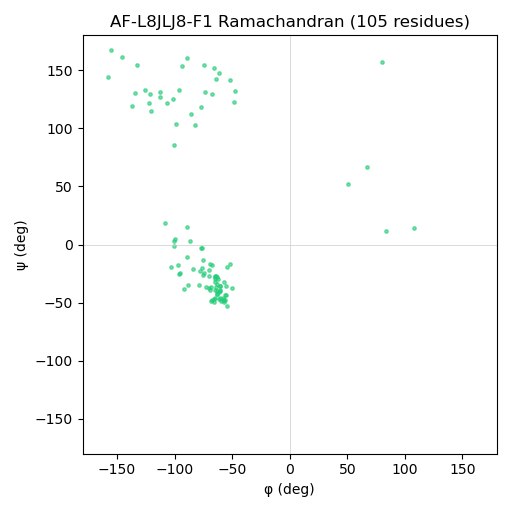0 -9.635 5.102 1.00 97.00 89 GLU A N 1
ATOM 696 C CA . GLU A 1 89 ? -2.839 -9.918 4.627 1.00 97.00 89 GLU A CA 1
ATOM 697 C C . GLU A 1 89 ? -2.196 -8.658 4.031 1.00 97.00 89 GLU A C 1
ATOM 699 O O . GLU A 1 89 ? -2.880 -7.701 3.675 1.00 97.00 89 GLU A O 1
ATOM 704 N N . ASN A 1 90 ? -0.867 -8.644 3.923 1.00 95.75 90 ASN A N 1
ATOM 705 C CA . ASN A 1 90 ? -0.142 -7.587 3.215 1.00 95.75 90 ASN A CA 1
ATOM 706 C C . ASN A 1 90 ? 0.100 -8.004 1.758 1.00 95.75 90 ASN A C 1
ATOM 708 O O . ASN A 1 90 ? 0.218 -9.192 1.466 1.00 95.75 90 ASN A O 1
ATOM 712 N N . TYR A 1 91 ? 0.238 -7.031 0.856 1.00 96.69 91 TYR A N 1
ATOM 713 C CA . TYR A 1 91 ? 0.496 -7.300 -0.562 1.00 96.69 91 TYR A CA 1
ATOM 714 C C . TYR A 1 91 ? 1.595 -6.407 -1.125 1.00 96.69 91 TYR A C 1
ATOM 716 O O . TYR A 1 91 ? 1.532 -5.188 -1.010 1.00 96.69 91 TYR A O 1
ATOM 724 N N . VAL A 1 92 ? 2.577 -6.990 -1.801 1.00 94.75 92 VAL A N 1
ATOM 725 C CA . VAL A 1 92 ? 3.580 -6.243 -2.565 1.00 94.75 92 VAL A CA 1
ATOM 726 C C . VAL A 1 92 ? 3.574 -6.797 -3.983 1.00 94.75 92 VAL A C 1
ATOM 728 O O . VAL A 1 92 ? 3.561 -8.015 -4.143 1.00 94.75 92 VAL A O 1
ATOM 731 N N . SER A 1 93 ? 3.548 -5.915 -4.989 1.00 92.31 93 SER A N 1
ATOM 732 C CA . SER A 1 93 ? 3.497 -6.313 -6.405 1.00 92.31 93 SER A CA 1
ATOM 733 C C . SER A 1 93 ? 4.524 -7.393 -6.724 1.00 92.31 93 SER A C 1
ATOM 735 O O . SER A 1 93 ? 5.709 -7.260 -6.402 1.00 92.31 93 SER A O 1
ATOM 737 N N . LYS A 1 94 ? 4.073 -8.445 -7.409 1.00 86.31 94 LYS A N 1
ATOM 738 C CA . LYS A 1 94 ? 4.906 -9.595 -7.777 1.00 86.31 94 LYS A CA 1
ATOM 739 C C . LYS A 1 94 ? 6.033 -9.204 -8.724 1.00 86.31 94 LYS A C 1
ATOM 741 O O . LYS A 1 94 ? 7.094 -9.827 -8.699 1.00 86.31 94 LYS A O 1
ATOM 746 N N . LEU A 1 95 ? 5.863 -8.146 -9.524 1.00 78.94 95 LEU A N 1
ATOM 747 C CA . LEU A 1 95 ? 6.938 -7.692 -10.408 1.00 78.94 95 LEU A CA 1
ATOM 748 C C . LEU A 1 95 ? 8.174 -7.218 -9.619 1.00 78.94 95 LEU A C 1
ATOM 750 O O . LEU A 1 95 ? 9.300 -7.380 -10.086 1.00 78.94 95 LEU A O 1
ATOM 754 N N . LEU A 1 96 ? 8.004 -6.732 -8.383 1.00 78.56 96 LEU A N 1
ATOM 755 C CA . LEU A 1 96 ? 9.131 -6.396 -7.502 1.00 78.56 96 LEU A CA 1
ATOM 756 C C . LEU A 1 96 ? 9.953 -7.625 -7.102 1.00 78.56 96 LEU A C 1
ATOM 758 O O . LEU A 1 96 ? 11.162 -7.514 -6.894 1.00 78.56 96 LEU A O 1
ATOM 762 N N . GLU A 1 97 ? 9.332 -8.801 -7.019 1.00 69.25 97 GLU A N 1
ATOM 763 C CA . GLU A 1 97 ? 10.045 -10.056 -6.767 1.00 69.25 97 GLU A CA 1
ATOM 764 C C . GLU A 1 97 ? 10.893 -10.463 -7.978 1.00 69.25 97 GLU A C 1
ATOM 766 O O . GLU A 1 97 ? 12.037 -10.888 -7.810 1.00 69.25 97 GLU A O 1
ATOM 771 N N . ALA A 1 98 ? 10.392 -10.238 -9.197 1.00 63.38 98 ALA A N 1
ATOM 772 C CA . ALA A 1 98 ? 11.142 -10.484 -10.429 1.00 63.38 98 ALA A CA 1
ATOM 773 C C . ALA A 1 98 ? 12.372 -9.563 -10.563 1.00 63.38 98 ALA A C 1
ATOM 775 O O . ALA A 1 98 ? 13.445 -10.024 -10.958 1.00 63.38 98 ALA A O 1
ATOM 776 N N . TYR A 1 99 ? 12.266 -8.286 -10.169 1.00 63.22 99 TYR A N 1
ATOM 777 C CA . TYR A 1 99 ? 13.406 -7.356 -10.195 1.00 63.22 99 TYR A CA 1
ATOM 778 C C . TYR A 1 99 ? 14.549 -7.773 -9.263 1.00 63.22 99 TYR A C 1
ATOM 780 O O . TYR A 1 99 ? 15.714 -7.594 -9.616 1.00 63.22 99 TYR A O 1
ATOM 788 N N . LYS A 1 100 ? 14.248 -8.389 -8.113 1.00 57.56 100 LYS A N 1
ATOM 789 C CA . LYS A 1 100 ? 15.275 -8.921 -7.198 1.00 57.56 100 LYS A CA 1
ATOM 790 C C . LYS A 1 100 ? 16.088 -10.064 -7.815 1.00 57.56 100 LYS A C 1
ATOM 792 O O . LYS A 1 100 ? 17.241 -10.253 -7.436 1.00 57.56 100 LYS A O 1
ATOM 797 N N . GLY A 1 101 ? 15.511 -10.808 -8.763 1.00 53.16 101 GLY A N 1
ATOM 798 C CA . GLY A 1 101 ? 16.173 -11.923 -9.445 1.00 53.16 101 GLY A CA 1
ATOM 799 C C . GLY A 1 101 ? 17.217 -11.506 -10.487 1.00 53.16 101 GLY A C 1
ATOM 800 O O . GLY A 1 101 ? 18.152 -12.261 -10.742 1.00 53.16 101 GLY A O 1
ATOM 801 N N . ASN A 1 102 ? 17.113 -10.298 -11.054 1.00 52.25 102 ASN A N 1
ATOM 802 C CA . ASN A 1 102 ? 17.993 -9.840 -12.138 1.00 52.25 102 ASN A CA 1
ATOM 803 C C . ASN A 1 102 ? 19.280 -9.141 -11.668 1.00 52.25 102 ASN A C 1
ATOM 805 O O . ASN A 1 102 ? 20.194 -8.941 -12.468 1.00 52.25 102 ASN A O 1
ATOM 809 N N . THR A 1 103 ? 19.411 -8.809 -10.383 1.00 48.56 103 THR A N 1
ATOM 810 C CA . THR A 1 103 ? 20.586 -8.088 -9.856 1.00 48.56 103 THR A CA 1
ATOM 811 C C . THR A 1 103 ? 21.833 -8.977 -9.689 1.00 48.56 103 THR A C 1
ATOM 813 O O . THR A 1 103 ? 22.901 -8.476 -9.351 1.00 48.56 103 THR A O 1
ATOM 816 N N . TYR A 1 104 ? 21.743 -10.286 -9.963 1.00 46.25 104 TYR A N 1
ATOM 817 C CA . TYR A 1 104 ? 22.868 -11.234 -9.870 1.00 46.25 104 TYR A CA 1
ATOM 818 C C . TYR A 1 104 ? 23.547 -11.577 -11.212 1.00 46.25 104 TYR A C 1
ATOM 820 O O . TYR A 1 104 ? 24.446 -12.417 -11.229 1.00 46.25 104 TYR A O 1
ATOM 828 N N . LEU A 1 105 ? 23.159 -10.945 -12.328 1.00 42.12 105 LEU A N 1
ATOM 829 C CA . LEU A 1 105 ? 23.695 -11.256 -13.667 1.00 42.12 105 LEU A CA 1
ATOM 830 C C . LEU A 1 105 ? 24.637 -10.195 -14.260 1.00 42.12 105 LEU A C 1
ATOM 832 O O . LEU A 1 105 ? 24.909 -10.219 -15.456 1.00 42.12 105 LEU A O 1
ATOM 836 N N . LEU A 1 106 ? 25.200 -9.309 -13.436 1.00 38.72 106 LEU A N 1
ATOM 837 C CA . LEU A 1 106 ? 26.389 -8.543 -13.821 1.00 38.72 106 LEU A CA 1
ATOM 838 C C . LEU A 1 106 ? 27.620 -9.201 -13.184 1.00 38.72 106 LEU A C 1
ATOM 840 O O . LEU A 1 106 ? 28.035 -8.841 -12.082 1.00 38.72 106 LEU A O 1
ATOM 844 N N . LYS A 1 107 ? 28.158 -10.211 -13.873 1.00 37.75 107 LYS A N 1
ATOM 845 C CA . LYS A 1 107 ? 29.543 -10.671 -13.726 1.00 37.75 107 LYS A CA 1
ATOM 846 C C . LYS A 1 107 ? 30.303 -10.349 -15.000 1.00 37.75 107 LYS A C 1
ATOM 848 O O . LYS A 1 107 ? 29.707 -10.549 -16.080 1.00 37.75 107 LYS A O 1
#

Solvent-accessible surface area (backbone atoms only — not comparable to full-atom values): 6364 Å² total; per-residue (Å²): 132,63,76,84,67,59,54,78,67,62,79,69,56,84,60,55,79,60,45,79,43,52,40,76,85,63,32,68,73,52,51,55,44,51,46,60,50,32,74,78,45,71,40,45,31,36,39,32,35,83,83,81,51,64,71,61,53,51,52,49,39,74,62,60,39,40,24,42,38,41,55,92,47,39,93,78,43,44,69,56,41,52,52,36,39,71,74,74,41,68,35,66,41,67,66,60,61,56,57,65,66,61,76,77,74,83,124

Foldseek 3Di:
DDLVPLPPVVVVDQQDQEAEDECVVVNDVNLLSVLVCCVVSVHAYEYEEQDLDPVVVVVSVVSPHQEYEYNVCCVPCVVVQSVQRSVVHGYYYCVSVVVVVPPPPPD

Nearest PDB structures (foldseek):
  6zil-assembly1_B  TM=7.513E-01  e=4.597E-04  Salmonella enterica subsp. enterica serovar Typhimurium str. LT2
  4ldz-assembly1_B  TM=7.237E-01  e=3.779E-04  Bacillus subtilis subsp. subtilis str. 168
  4zms-assembly1_B  TM=7.513E-01  e=1.007E-03  Streptococcus pneumoniae R6
  6eo2-assembly1_A  TM=7.632E-01  e=1.815E-03  Salmonella enterica subsp. enterica serovar Typhimurium
  5hev-assembly1_A  TM=6.740E-01  e=1.309E-03  Enterococcus faecium SD3B-2

InterPro domains:
  IPR001789 Signal transduction response regulator, receiver domain [PS50110] (1-86)
  IPR011006 CheY-like superfamily [SSF52172] (8-98)

Radius of gyration: 14.66 Å; Cα contacts (8 Å, |Δi|>4): 134; chains: 1; bounding box: 46×34×28 Å

pLDDT: mean 82.43, std 16.43, range [37.75, 97.94]

Sequence (107 aa):
MSPDEASPQLQRVKKPALIIVDTYSLGMNYLQVILKMKKEMNCPVLVLDHYTEQLFINDILSKGANGYLLVHSFEEELGVAIGYLLHGENYVSKLLEAYKGNTYLLK

Mean predicted aligned error: 7.19 Å

Secondary structure (DSSP, 8-state):
--GGGS-TTGGG-SS-S-EEEEHHHH-HHHHHHHHHHHHHHT--EEEEE----HHHHHHHHHTT-SEEEEGGGHHHHHHHHHHHHHTT--EE-HHHHHHHHHTT---